Protein AF-Q9C4S5-F1 (afdb_monomer_lite)

pLDDT: mean 80.67, std 11.21, range [47.69, 94.31]

Foldseek 3Di:
DVVVVDDDDDDDDFDCPPVVVSVVVVVVVVVVVQVVCVVVVHPDDPPPDPDPDDDPPPPVPLVLQPVLVVVLLVCLPVVLVVVVVVVVVVCVVVVVVVVVVVDPDDPVVVVVVVLVVSLVVSLVVSVVSVVCSCPVSVDDDDDDVVVVSVVSSVSSNVD

Organism: Haloferax volcanii (NCBI:txid2246)

Radius of gyration: 30.25 Å; chains: 1; bounding box: 66×33×84 Å

Sequence (159 aa):
NLKEGKHADVQLLIDATDVNNARVIKNGFFALTQAYEVKEGLPHVTPQVVPHLRLWFNPGRKESLHIVPGAIALVTWIFPALLSAFAMVREKEQGTILQLYASSITAFELILGKAIAYFCVGFAESMLVVAEGMAVFGITFVGNPFAFLFCTVLYVASG

Secondary structure (DSSP, 8-state):
-GGGT-----------SSHHHHHHHHHHHHHHHHHHHHHTT--------------SS-TT--THHHHHHHHHHHHHHHHHHHHHHHHHHHHHHTTHHHHHHTSS--HHHHHHHHHHHHHHHHHHHHHHHHHHHHHHH-----S-HHHHHHHHHHHHHH-

InterPro domains:
  IPR013525 ABC-2 type transporter, transmembrane domain [PF12698] (4-157)
  IPR051449 ABC-2 integral membrane transporter component [PTHR30294] (2-157)

Structure (mmCIF, N/CA/C/O backbone):
data_AF-Q9C4S5-F1
#
_entry.id   AF-Q9C4S5-F1
#
loop_
_atom_site.group_PDB
_atom_site.id
_atom_site.type_symbol
_atom_site.label_atom_id
_atom_site.label_alt_id
_atom_site.label_comp_id
_atom_site.label_asym_id
_atom_site.label_entity_id
_atom_site.label_seq_id
_atom_site.pdbx_PDB_ins_code
_atom_site.Cartn_x
_atom_site.Cartn_y
_atom_site.Cartn_z
_atom_site.occupancy
_atom_site.B_iso_or_equiv
_atom_site.auth_seq_id
_atom_site.auth_comp_id
_atom_site.auth_asym_id
_atom_site.auth_atom_id
_atom_site.pdbx_PDB_model_num
ATOM 1 N N . ASN A 1 1 ? 41.600 -0.950 -43.934 1.00 48.47 1 ASN A N 1
ATOM 2 C CA . ASN A 1 1 ? 40.345 -1.351 -43.256 1.00 48.47 1 ASN A CA 1
ATOM 3 C C . ASN A 1 1 ? 39.126 -0.543 -43.709 1.00 48.47 1 ASN A C 1
ATOM 5 O O . ASN A 1 1 ? 38.455 -1.064 -44.578 1.00 48.47 1 ASN A O 1
ATOM 9 N N . LEU A 1 2 ? 38.854 0.706 -43.291 1.00 47.84 2 LEU A N 1
ATOM 10 C CA . LEU A 1 2 ? 37.723 1.492 -43.862 1.00 47.84 2 LEU A CA 1
ATOM 11 C C . LEU A 1 2 ? 38.015 2.107 -45.248 1.00 47.84 2 LEU A C 1
ATOM 13 O O . LEU A 1 2 ? 37.122 2.237 -46.074 1.00 47.84 2 LEU A O 1
ATOM 17 N N . LYS A 1 3 ? 39.289 2.387 -45.555 1.00 47.69 3 LYS A N 1
ATOM 18 C CA . LYS A 1 3 ? 39.744 2.833 -46.890 1.00 47.69 3 LYS A CA 1
ATOM 19 C C . LYS A 1 3 ? 39.779 1.721 -47.956 1.00 47.69 3 LYS A C 1
ATOM 21 O O . LYS A 1 3 ? 40.130 1.988 -49.094 1.00 47.69 3 LYS A O 1
ATOM 26 N N . GLU A 1 4 ? 39.438 0.483 -47.588 1.00 56.66 4 GLU A N 1
ATOM 27 C CA . GLU A 1 4 ? 39.429 -0.692 -48.483 1.00 56.66 4 GLU A CA 1
ATOM 28 C C . GLU A 1 4 ? 38.008 -1.120 -48.900 1.00 56.66 4 GLU A C 1
ATOM 30 O O . GLU A 1 4 ? 37.850 -2.172 -49.509 1.00 56.66 4 GLU A O 1
ATOM 35 N N . GLY A 1 5 ? 36.964 -0.357 -48.548 1.00 55.44 5 GLY A N 1
ATOM 36 C CA . GLY A 1 5 ? 35.574 -0.720 -48.866 1.00 55.44 5 GLY A CA 1
ATOM 37 C C . GLY A 1 5 ? 35.006 -1.871 -48.025 1.00 55.44 5 GLY A C 1
ATOM 38 O O . GLY A 1 5 ? 33.985 -2.449 -48.384 1.00 55.44 5 GLY A O 1
ATOM 39 N N . LYS A 1 6 ? 35.646 -2.223 -46.902 1.00 60.72 6 LYS A N 1
ATOM 40 C CA . LYS A 1 6 ? 35.119 -3.218 -45.958 1.00 60.72 6 LYS A CA 1
ATOM 41 C C . LYS A 1 6 ? 34.083 -2.565 -45.039 1.00 60.72 6 LYS A C 1
ATOM 43 O O . LYS A 1 6 ? 34.378 -1.554 -44.403 1.00 60.72 6 LYS A O 1
ATOM 48 N N . HIS A 1 7 ? 32.895 -3.163 -44.959 1.00 59.94 7 HIS A N 1
ATOM 49 C CA . HIS A 1 7 ? 31.848 -2.776 -44.014 1.00 59.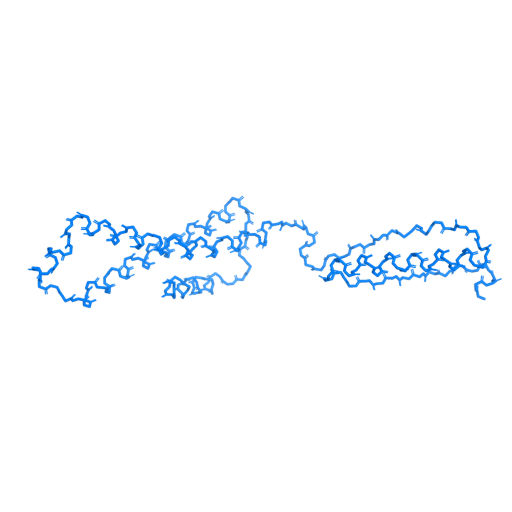94 7 HIS A CA 1
ATOM 50 C C . HIS A 1 7 ? 32.322 -3.009 -42.571 1.00 59.94 7 HIS A C 1
ATOM 52 O O . HIS A 1 7 ? 32.937 -4.034 -42.276 1.00 59.94 7 HIS A O 1
ATOM 58 N N . ALA A 1 8 ? 32.054 -2.049 -41.685 1.00 67.06 8 ALA A N 1
ATOM 59 C CA . ALA A 1 8 ? 32.304 -2.170 -40.255 1.00 67.06 8 ALA A CA 1
ATOM 60 C C . ALA A 1 8 ? 30.961 -2.132 -39.520 1.00 67.06 8 ALA A C 1
ATOM 62 O O . ALA A 1 8 ? 30.266 -1.118 -39.563 1.00 67.06 8 ALA A O 1
ATOM 63 N N . ASP A 1 9 ? 30.610 -3.231 -38.855 1.00 65.38 9 ASP A N 1
ATOM 64 C CA . ASP A 1 9 ? 29.421 -3.290 -38.012 1.00 65.38 9 ASP A CA 1
ATOM 65 C C . ASP A 1 9 ? 29.690 -2.545 -36.703 1.00 65.38 9 ASP A C 1
ATOM 67 O O . ASP A 1 9 ? 30.586 -2.899 -35.933 1.00 65.38 9 ASP A O 1
ATOM 71 N N . VAL A 1 10 ? 28.917 -1.488 -36.453 1.00 71.50 10 VAL A N 1
ATOM 72 C CA . VAL A 1 10 ? 28.993 -0.695 -35.222 1.00 71.50 10 VAL A CA 1
ATOM 73 C C . VAL A 1 10 ? 27.750 -0.970 -34.386 1.00 71.50 10 VAL A C 1
ATOM 75 O O . VAL A 1 10 ? 26.631 -0.680 -34.805 1.00 71.50 10 VAL A O 1
ATOM 78 N N . GLN A 1 11 ? 27.946 -1.512 -33.183 1.00 77.44 11 GLN A N 1
ATOM 79 C CA . GLN A 1 11 ? 26.873 -1.739 -32.219 1.00 77.44 11 GLN A CA 1
ATOM 80 C C . GLN A 1 11 ? 26.904 -0.668 -31.128 1.00 77.44 11 GLN A C 1
ATOM 82 O O . GLN A 1 11 ? 27.921 -0.472 -30.465 1.00 77.44 11 GLN A O 1
ATOM 87 N N . LEU A 1 12 ? 25.764 -0.012 -30.908 1.00 76.38 12 LEU A N 1
ATOM 88 C CA . LEU A 1 12 ? 25.572 0.937 -29.816 1.00 76.38 12 LEU A CA 1
ATOM 89 C C . LEU A 1 12 ? 24.638 0.326 -28.765 1.00 76.38 12 LEU A C 1
ATOM 91 O O . LEU A 1 12 ? 23.441 0.166 -29.002 1.00 76.38 12 LEU A O 1
ATOM 95 N N . LEU A 1 13 ? 25.193 -0.022 -27.605 1.00 80.38 13 LEU A N 1
ATOM 96 C CA . LEU A 1 13 ? 24.435 -0.480 -26.441 1.00 80.38 13 LEU A CA 1
ATOM 97 C C . LEU A 1 13 ? 24.193 0.719 -25.522 1.00 80.38 13 LEU A C 1
ATOM 99 O O . LEU A 1 13 ? 25.142 1.293 -24.994 1.00 80.38 13 LEU A O 1
ATOM 103 N N . ILE A 1 14 ? 22.930 1.111 -25.354 1.00 79.44 14 ILE A N 1
ATOM 104 C CA . ILE A 1 14 ? 22.536 2.232 -24.492 1.00 79.44 14 ILE A CA 1
ATOM 105 C C . ILE A 1 14 ? 21.694 1.682 -23.348 1.00 79.44 14 ILE A C 1
ATOM 107 O O . ILE A 1 14 ? 20.668 1.042 -23.588 1.00 79.44 14 ILE A O 1
ATOM 111 N N . ASP A 1 15 ? 22.111 1.958 -22.116 1.00 80.12 15 ASP A N 1
ATOM 112 C CA . ASP A 1 15 ? 21.264 1.751 -20.947 1.00 80.12 15 ASP A CA 1
ATOM 113 C C . ASP A 1 15 ? 20.139 2.797 -20.951 1.00 80.12 15 ASP A C 1
ATOM 115 O O . ASP A 1 15 ? 20.385 4.004 -20.918 1.00 80.12 15 ASP A O 1
ATOM 119 N N . ALA A 1 16 ? 18.898 2.319 -21.036 1.00 75.94 16 ALA A N 1
ATOM 120 C CA . ALA A 1 16 ? 17.695 3.141 -21.090 1.00 75.94 16 ALA A CA 1
ATOM 121 C C . ALA A 1 16 ? 16.963 3.248 -19.742 1.00 75.94 16 ALA A C 1
ATOM 123 O O . ALA A 1 16 ? 15.767 3.544 -19.735 1.00 75.94 16 ALA A O 1
ATOM 124 N N . THR A 1 17 ? 17.656 3.021 -18.618 1.00 78.88 17 THR A N 1
ATOM 125 C CA . THR A 1 17 ? 17.111 3.240 -17.265 1.00 78.88 17 THR A CA 1
ATOM 126 C C . THR A 1 17 ? 16.596 4.676 -17.092 1.00 78.88 17 THR A C 1
ATOM 128 O O . THR A 1 17 ? 15.506 4.876 -16.561 1.00 78.88 17 THR A O 1
ATOM 131 N N . ASP A 1 18 ? 17.314 5.669 -17.632 1.00 81.00 18 ASP A N 1
ATOM 132 C CA . ASP A 1 18 ? 16.792 7.019 -17.875 1.00 81.00 18 ASP A CA 1
ATOM 133 C C . ASP A 1 18 ? 16.523 7.201 -19.376 1.00 81.00 18 ASP A C 1
ATOM 135 O O . ASP A 1 18 ? 17.438 7.348 -20.194 1.00 81.00 18 ASP A O 1
ATOM 139 N N . VAL A 1 19 ? 15.239 7.204 -19.741 1.00 78.38 19 VAL A N 1
ATOM 140 C CA . VAL A 1 19 ? 14.783 7.314 -21.134 1.00 78.38 19 VAL A CA 1
ATOM 141 C C . VAL A 1 19 ? 15.212 8.638 -21.774 1.00 78.38 19 VAL A C 1
ATOM 143 O O . VAL A 1 19 ? 15.505 8.670 -22.974 1.00 78.38 19 VAL A O 1
ATOM 146 N N . ASN A 1 20 ? 15.275 9.728 -21.005 1.00 80.75 20 ASN A N 1
ATOM 147 C CA . ASN A 1 20 ? 15.670 11.033 -21.530 1.00 80.75 20 ASN A CA 1
ATOM 148 C C . ASN A 1 20 ? 17.163 11.046 -21.846 1.00 80.75 20 ASN A C 1
ATOM 150 O O . ASN A 1 20 ? 17.548 11.448 -22.948 1.00 80.75 20 ASN A O 1
ATOM 154 N N . ASN A 1 21 ? 17.987 10.542 -20.927 1.00 84.94 21 ASN A N 1
ATOM 155 C CA . ASN A 1 21 ? 19.431 10.475 -21.127 1.00 84.94 21 ASN A CA 1
ATOM 156 C C . ASN A 1 21 ? 19.791 9.547 -22.302 1.00 84.94 21 ASN A C 1
ATOM 158 O O . ASN A 1 21 ? 20.530 9.934 -23.211 1.00 84.94 21 ASN A O 1
ATOM 162 N N . ALA A 1 22 ? 19.163 8.369 -22.377 1.00 83.06 22 ALA A N 1
ATOM 163 C CA . ALA A 1 22 ? 19.345 7.443 -23.494 1.00 83.06 22 ALA A CA 1
ATOM 164 C C . ALA A 1 22 ? 18.964 8.061 -24.851 1.00 83.06 22 ALA A C 1
ATOM 166 O O . ALA A 1 22 ? 19.641 7.835 -25.859 1.00 83.06 22 ALA A O 1
ATOM 167 N N . ARG A 1 23 ? 17.906 8.887 -24.891 1.00 81.94 23 ARG A N 1
ATOM 168 C CA . ARG A 1 23 ? 17.499 9.612 -26.104 1.00 81.94 23 ARG A CA 1
ATOM 169 C C . ARG A 1 23 ? 18.543 10.645 -26.527 1.00 81.94 23 ARG A C 1
ATOM 171 O O . ARG A 1 23 ? 18.815 10.754 -27.722 1.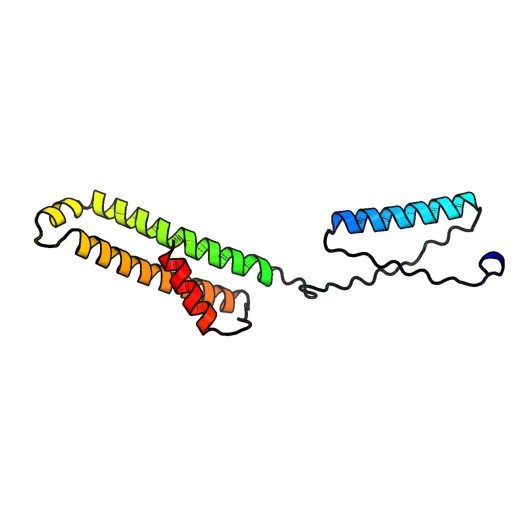00 81.94 23 ARG A O 1
ATOM 178 N N . VAL A 1 24 ? 19.123 11.378 -25.576 1.00 87.50 24 VAL A N 1
ATOM 179 C CA . VAL A 1 24 ? 20.178 12.370 -25.844 1.00 87.50 24 VAL A CA 1
ATOM 180 C C . VAL A 1 24 ? 21.435 11.691 -26.386 1.00 87.50 24 VAL A C 1
ATOM 182 O O . VAL A 1 24 ? 21.928 12.105 -27.433 1.00 87.50 24 VAL A O 1
ATOM 185 N N . ILE A 1 25 ? 21.900 10.612 -25.747 1.00 85.25 25 ILE A N 1
ATOM 186 C CA . ILE A 1 25 ? 23.086 9.852 -26.181 1.00 85.25 25 ILE A CA 1
ATOM 187 C C . ILE A 1 25 ? 22.895 9.312 -27.601 1.00 85.25 25 ILE A C 1
ATOM 189 O O . ILE A 1 25 ? 23.752 9.510 -28.463 1.00 85.25 25 ILE A O 1
ATOM 193 N N . LYS A 1 26 ? 21.741 8.688 -27.870 1.00 83.81 26 LYS A N 1
ATOM 194 C CA . LYS A 1 26 ? 21.395 8.173 -29.200 1.00 83.81 26 LYS A CA 1
ATOM 195 C C . LYS A 1 26 ? 21.458 9.274 -30.263 1.00 83.81 26 LYS A C 1
ATOM 197 O O . LYS A 1 26 ? 22.074 9.092 -31.308 1.00 83.81 26 LYS A O 1
ATOM 202 N N . ASN A 1 27 ? 20.816 10.411 -30.003 1.00 85.19 27 ASN A N 1
ATOM 203 C CA . ASN A 1 27 ? 20.759 11.514 -30.960 1.00 85.19 27 ASN A CA 1
ATOM 204 C C . ASN A 1 27 ? 22.139 12.155 -31.173 1.00 85.19 27 ASN A C 1
ATOM 206 O O . ASN A 1 27 ? 22.482 12.492 -32.303 1.00 85.19 27 ASN A O 1
ATOM 210 N N . GLY A 1 28 ? 22.939 12.284 -30.110 1.00 87.62 28 GLY A N 1
ATOM 211 C CA . GLY A 1 28 ? 24.308 12.788 -30.185 1.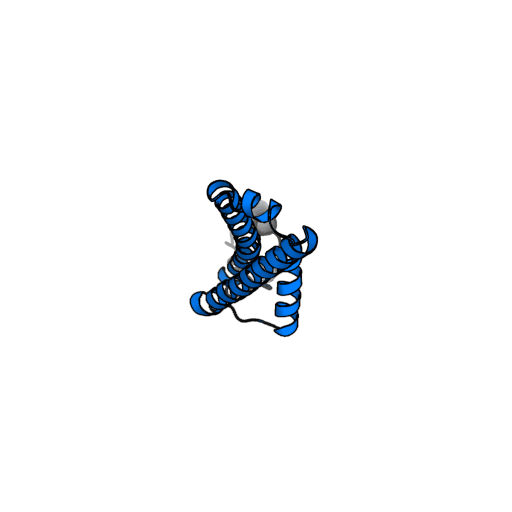00 87.62 28 GLY A CA 1
ATOM 212 C C . GLY A 1 28 ? 25.211 11.893 -31.031 1.00 87.62 28 GLY A C 1
ATOM 213 O O . GLY A 1 28 ? 25.943 12.399 -31.877 1.00 87.62 28 GLY A O 1
ATOM 214 N N . PHE A 1 29 ? 25.107 10.569 -30.870 1.00 84.75 29 PHE A N 1
ATOM 215 C CA . PHE A 1 29 ? 25.848 9.611 -31.692 1.00 84.75 29 PHE A CA 1
ATOM 216 C C . PHE A 1 29 ? 25.533 9.788 -33.184 1.00 84.75 29 PHE A C 1
ATOM 218 O O . PHE A 1 29 ? 26.448 9.976 -33.979 1.00 84.75 29 PHE A O 1
ATOM 225 N N . PHE A 1 30 ? 24.249 9.836 -33.556 1.00 82.50 30 PHE A N 1
ATOM 226 C CA . PHE A 1 30 ? 23.849 10.048 -34.953 1.00 82.50 30 PHE A CA 1
ATOM 227 C C . PHE A 1 30 ? 24.306 11.395 -35.517 1.00 82.50 30 PHE A C 1
ATOM 229 O O . PHE A 1 30 ? 24.771 11.452 -36.654 1.00 82.50 30 PHE A O 1
ATOM 236 N N . ALA A 1 31 ? 24.212 12.467 -34.727 1.00 84.75 31 ALA A N 1
ATOM 237 C CA . ALA A 1 31 ? 24.670 13.787 -35.145 1.00 84.75 31 ALA A CA 1
ATOM 238 C C . ALA A 1 31 ? 26.188 13.816 -35.393 1.00 84.75 31 ALA A C 1
ATOM 240 O O . ALA A 1 31 ? 26.641 14.420 -36.365 1.00 84.75 31 ALA A O 1
ATOM 241 N N . LEU A 1 32 ? 26.976 13.133 -34.553 1.00 84.81 32 LEU A N 1
ATOM 242 C CA . LEU A 1 32 ? 28.426 13.017 -34.728 1.00 84.81 32 LEU A CA 1
ATOM 243 C C . LEU A 1 32 ? 28.794 12.184 -35.959 1.00 84.81 32 LEU A C 1
ATOM 245 O O . LEU A 1 32 ? 29.684 12.585 -36.709 1.00 84.81 32 LEU A O 1
ATOM 249 N N . THR A 1 33 ? 28.104 11.064 -36.196 1.00 82.44 33 THR A N 1
ATOM 250 C CA . THR A 1 33 ? 28.313 10.244 -37.399 1.00 82.44 33 THR A CA 1
ATOM 251 C C . THR A 1 33 ? 28.018 11.05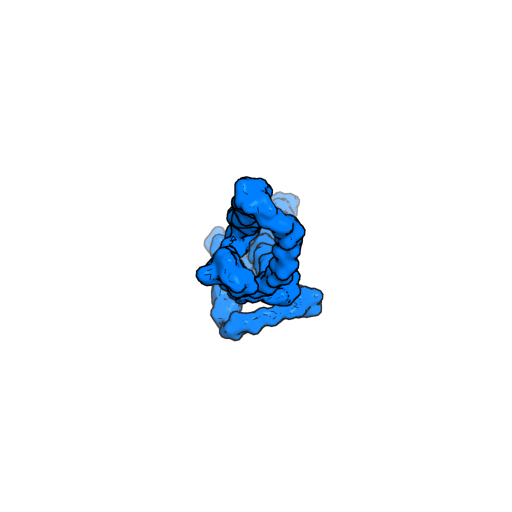0 -38.662 1.00 82.44 33 THR A C 1
ATOM 253 O O . THR A 1 33 ? 28.869 11.126 -39.544 1.00 82.44 33 THR A O 1
ATOM 256 N N . GLN A 1 34 ? 26.882 11.751 -38.701 1.00 82.12 34 GLN A N 1
ATOM 257 C CA . GLN A 1 34 ? 26.518 12.624 -39.817 1.00 82.12 34 GLN A CA 1
ATOM 258 C C . GLN A 1 34 ? 27.536 13.758 -40.026 1.00 82.12 34 GLN A C 1
ATOM 260 O O . GLN A 1 34 ? 27.905 14.056 -41.160 1.00 82.12 34 GLN A O 1
ATOM 265 N N . ALA A 1 35 ? 28.022 14.387 -38.953 1.00 84.38 35 ALA A N 1
ATOM 266 C CA . ALA A 1 35 ? 29.036 15.435 -39.059 1.00 84.38 35 ALA A CA 1
ATOM 267 C C . ALA A 1 35 ? 30.372 14.902 -39.614 1.00 84.38 35 ALA A C 1
ATOM 269 O O . ALA A 1 35 ? 31.047 15.603 -40.371 1.00 84.38 35 ALA A O 1
ATOM 270 N N . TYR A 1 36 ? 30.750 13.669 -39.261 1.00 82.38 36 TYR A N 1
ATOM 271 C CA . TYR A 1 36 ? 31.952 13.017 -39.779 1.00 82.38 36 TYR A CA 1
ATOM 272 C C . TYR A 1 36 ? 31.815 12.645 -41.262 1.00 82.38 36 TYR A C 1
ATOM 274 O O . TYR A 1 36 ? 32.736 12.899 -42.036 1.00 82.38 36 TYR A O 1
ATOM 282 N N . GLU A 1 37 ? 30.657 12.122 -41.675 1.00 80.81 37 GLU A N 1
ATOM 283 C CA . GLU A 1 37 ? 30.350 11.817 -43.082 1.00 80.81 37 GLU A CA 1
ATOM 284 C C . GLU A 1 37 ? 30.470 13.059 -43.972 1.00 80.81 37 GLU A C 1
ATOM 286 O O . GLU A 1 37 ? 31.162 13.026 -44.990 1.00 80.81 37 GLU A O 1
ATOM 291 N N . VAL A 1 38 ? 29.877 14.179 -43.540 1.00 83.25 38 VAL A N 1
ATOM 292 C CA . VAL A 1 38 ? 29.957 15.463 -44.254 1.00 83.25 38 VAL A CA 1
ATOM 293 C C . VAL A 1 38 ? 31.399 15.968 -44.334 1.00 83.25 38 VAL A C 1
ATOM 295 O O . VAL A 1 38 ? 31.821 16.460 -45.380 1.00 83.25 38 VAL A O 1
ATOM 298 N N . LYS A 1 39 ? 32.172 15.844 -43.248 1.00 85.06 39 LYS A N 1
ATOM 299 C CA . LYS A 1 39 ? 33.565 16.311 -43.197 1.00 85.06 39 LYS A CA 1
ATOM 300 C C . LYS A 1 39 ? 34.492 15.509 -44.114 1.00 85.06 39 LYS A C 1
ATOM 302 O O . LYS A 1 39 ? 35.362 16.097 -44.749 1.00 85.06 39 LYS A O 1
ATOM 307 N N . GLU A 1 40 ? 34.324 14.192 -44.169 1.00 83.88 40 GLU A N 1
ATOM 308 C CA . GLU A 1 40 ? 35.154 13.299 -44.991 1.00 83.88 40 GLU A CA 1
ATOM 309 C C . GLU A 1 40 ? 34.638 13.167 -46.437 1.00 83.88 40 GLU A C 1
ATOM 311 O O . GLU A 1 40 ? 35.225 12.439 -47.237 1.00 83.88 40 GLU A O 1
ATOM 316 N N . GLY A 1 41 ? 33.551 13.865 -46.795 1.00 79.88 41 GLY A N 1
ATOM 317 C CA . GLY A 1 41 ? 32.954 13.811 -48.134 1.00 79.88 41 GLY A CA 1
ATOM 318 C C . GLY A 1 41 ? 32.396 12.431 -48.492 1.00 79.88 41 GLY A C 1
ATOM 319 O O . GLY A 1 41 ? 32.325 12.076 -49.670 1.00 79.88 41 GLY A O 1
ATOM 320 N N . LEU A 1 42 ? 32.043 11.633 -47.481 1.00 79.00 42 LEU A N 1
ATOM 321 C CA . LEU A 1 42 ? 31.482 10.302 -47.669 1.00 79.00 42 LEU A CA 1
ATOM 322 C C . LEU A 1 42 ? 30.028 10.425 -48.154 1.00 79.00 42 LEU A C 1
ATOM 324 O O . LEU A 1 42 ? 29.315 11.335 -47.725 1.00 79.00 42 LEU A O 1
ATOM 328 N N . PRO A 1 43 ? 29.562 9.535 -49.052 1.00 73.06 43 PRO A N 1
ATOM 329 C CA . PRO A 1 43 ? 28.160 9.511 -49.440 1.00 73.06 43 PRO A CA 1
ATOM 330 C C . PRO A 1 43 ? 27.294 9.317 -48.198 1.00 73.06 43 PRO A C 1
ATOM 332 O O . PRO A 1 43 ? 27.602 8.484 -47.348 1.00 73.06 43 PRO A O 1
ATOM 335 N N . HIS A 1 44 ? 26.214 10.094 -48.115 1.00 67.56 44 HIS A N 1
ATOM 336 C CA . HIS A 1 44 ? 25.296 10.077 -46.982 1.00 67.56 44 HIS A CA 1
ATOM 337 C C . HIS A 1 44 ? 24.579 8.726 -46.935 1.00 67.56 44 HIS A C 1
ATOM 339 O O . HIS A 1 44 ? 23.568 8.516 -47.607 1.00 67.56 44 HIS A O 1
ATOM 345 N N . VAL A 1 45 ? 25.125 7.775 -46.183 1.00 65.69 45 VAL A N 1
ATOM 346 C CA . VAL A 1 45 ? 24.453 6.508 -45.922 1.00 65.69 45 VAL A CA 1
ATOM 347 C C . VAL A 1 45 ? 23.527 6.791 -44.760 1.00 65.69 45 VAL A C 1
ATOM 349 O O . VAL A 1 45 ? 23.981 6.850 -43.628 1.00 65.69 45 VAL A O 1
ATOM 352 N N . THR A 1 46 ? 22.227 6.980 -45.006 1.00 61.72 46 THR A N 1
ATOM 353 C CA . THR A 1 46 ? 21.251 6.973 -43.906 1.00 61.72 46 THR A CA 1
ATOM 354 C C . THR A 1 46 ? 21.444 5.670 -43.142 1.00 61.72 46 THR A C 1
ATOM 356 O O . THR A 1 46 ? 21.148 4.610 -43.709 1.00 61.72 46 THR A O 1
ATOM 359 N N . PRO A 1 47 ? 21.960 5.705 -41.902 1.00 60.53 47 PRO A N 1
ATOM 360 C CA . PRO A 1 47 ? 22.239 4.474 -41.206 1.00 60.53 47 PRO A CA 1
ATOM 361 C C . PRO A 1 47 ? 20.878 3.850 -40.895 1.00 60.53 47 PRO A C 1
ATOM 363 O O . PRO A 1 47 ? 20.086 4.405 -40.130 1.00 60.53 47 PRO A O 1
ATOM 366 N N . GLN A 1 48 ? 20.570 2.717 -41.535 1.00 56.12 48 GLN A N 1
ATOM 367 C CA . GLN A 1 48 ? 19.410 1.897 -41.190 1.00 56.12 48 GLN A CA 1
ATOM 368 C C . GLN A 1 48 ? 19.697 1.205 -39.857 1.00 56.12 48 GLN A C 1
ATOM 370 O O . GLN A 1 48 ? 19.907 -0.001 -39.775 1.00 56.12 48 GLN A O 1
ATOM 375 N N . VAL A 1 49 ? 19.756 1.991 -38.786 1.00 57.50 49 VAL A N 1
ATOM 376 C CA . VAL A 1 49 ? 19.780 1.448 -37.438 1.00 57.50 49 VAL A CA 1
ATOM 377 C C . VAL A 1 49 ? 18.363 1.005 -37.140 1.00 57.50 49 VAL A C 1
ATOM 379 O O . VAL A 1 49 ? 17.477 1.834 -36.945 1.00 57.50 49 VAL A O 1
ATOM 382 N N . VAL A 1 50 ? 18.151 -0.306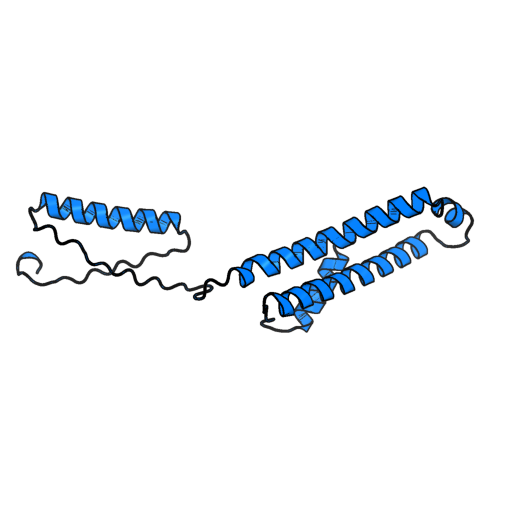 -37.117 1.00 60.69 50 VAL A N 1
ATOM 383 C CA . VAL A 1 50 ? 16.946 -0.905 -36.548 1.00 60.69 50 VAL A CA 1
ATOM 384 C C . VAL A 1 50 ? 17.193 -1.018 -35.042 1.00 60.69 50 VAL A C 1
ATOM 386 O O . VAL A 1 50 ? 17.968 -1.874 -34.612 1.00 60.69 50 VAL A O 1
ATOM 389 N N . PRO A 1 51 ? 16.623 -0.129 -34.205 1.00 61.41 51 PRO A N 1
ATOM 390 C CA . PRO A 1 51 ? 16.837 -0.199 -32.771 1.00 61.41 51 PRO A CA 1
ATOM 391 C C . PRO A 1 51 ? 16.154 -1.452 -32.216 1.00 61.41 51 PRO A C 1
ATOM 393 O O . PRO A 1 51 ? 14.928 -1.542 -32.171 1.00 61.41 51 PRO A O 1
ATOM 396 N N . HIS A 1 52 ? 16.944 -2.406 -31.734 1.00 64.50 52 HIS A N 1
ATOM 397 C CA . HIS A 1 52 ? 16.432 -3.530 -30.957 1.00 64.50 52 HIS A CA 1
ATOM 398 C C . HIS A 1 52 ? 16.309 -3.112 -29.489 1.00 64.50 52 HIS A C 1
ATOM 400 O O . HIS A 1 52 ? 17.238 -3.260 -28.697 1.00 64.50 52 HIS A O 1
ATOM 406 N N . LEU A 1 53 ? 15.153 -2.550 -29.122 1.00 66.88 53 LEU A N 1
ATOM 407 C CA . LEU A 1 53 ? 14.849 -2.226 -27.729 1.00 66.88 53 LEU A CA 1
ATOM 408 C C . LEU A 1 53 ? 14.584 -3.516 -26.945 1.00 66.88 53 LEU A C 1
ATOM 410 O O . LEU A 1 53 ? 13.592 -4.204 -27.184 1.00 66.88 53 LEU A O 1
ATOM 414 N N . ARG A 1 54 ? 15.435 -3.814 -25.962 1.00 67.62 54 ARG A N 1
ATOM 415 C CA . ARG A 1 54 ? 15.209 -4.892 -24.995 1.00 67.62 54 ARG A CA 1
ATOM 416 C C . ARG A 1 54 ? 14.777 -4.285 -23.665 1.00 67.62 54 ARG A C 1
ATOM 418 O O . ARG A 1 54 ? 15.592 -3.710 -22.955 1.00 67.62 54 ARG A O 1
ATOM 425 N N . LEU A 1 55 ? 13.494 -4.406 -23.334 1.00 62.34 55 LEU A N 1
ATOM 426 C CA . LEU A 1 55 ? 12.963 -4.047 -22.016 1.00 62.34 55 LEU A CA 1
ATOM 427 C C . LEU A 1 55 ? 13.302 -5.165 -21.026 1.00 62.34 55 LEU A C 1
ATOM 429 O O . LEU A 1 55 ? 12.839 -6.292 -21.189 1.00 62.34 55 LEU A O 1
ATOM 433 N N . TRP A 1 56 ? 14.115 -4.860 -20.015 1.00 63.81 56 TRP A N 1
ATOM 434 C CA . TRP A 1 56 ? 14.481 -5.826 -18.971 1.00 63.81 56 TRP A CA 1
ATOM 435 C C . TRP A 1 56 ? 13.375 -5.968 -17.914 1.00 63.81 56 TRP A C 1
ATOM 437 O O . TRP A 1 56 ? 13.174 -7.056 -17.385 1.00 63.81 56 TRP A O 1
ATOM 447 N N . PHE A 1 57 ? 12.611 -4.897 -17.665 1.00 56.66 57 PHE A N 1
ATOM 448 C CA . PHE A 1 57 ? 11.474 -4.870 -16.742 1.00 56.66 57 PHE A CA 1
ATOM 449 C C . PHE A 1 57 ? 10.166 -4.588 -17.496 1.00 56.66 57 PHE A C 1
ATOM 451 O O . PHE A 1 57 ? 10.091 -3.656 -18.294 1.00 56.66 57 PHE A O 1
ATOM 458 N N . ASN A 1 58 ? 9.143 -5.418 -17.254 1.00 64.56 58 ASN A N 1
ATOM 459 C CA . ASN A 1 58 ? 7.823 -5.384 -17.903 1.00 64.56 58 ASN A CA 1
ATOM 460 C C . ASN A 1 58 ? 7.879 -5.282 -19.449 1.00 64.56 58 ASN A C 1
ATOM 462 O O . ASN A 1 58 ? 7.392 -4.307 -20.029 1.00 64.56 58 ASN A O 1
ATOM 466 N N . PRO A 1 59 ? 8.433 -6.294 -20.147 1.00 56.50 59 PRO A N 1
ATOM 467 C CA . PRO A 1 59 ? 8.516 -6.301 -21.611 1.00 56.50 59 PRO A CA 1
ATOM 468 C C . PRO A 1 59 ? 7.146 -6.210 -22.303 1.00 56.50 59 PRO A C 1
ATOM 470 O O . PRO A 1 59 ? 7.070 -5.759 -23.442 1.00 56.50 59 PRO A O 1
ATOM 473 N N . GLY A 1 60 ? 6.061 -6.572 -21.604 1.00 63.22 60 GLY A N 1
ATOM 474 C CA . GLY A 1 60 ? 4.681 -6.411 -22.072 1.00 63.22 60 GLY A CA 1
ATOM 475 C C . GLY A 1 60 ? 4.054 -5.036 -21.808 1.00 63.22 60 GLY A C 1
ATOM 476 O O . GLY A 1 60 ? 2.893 -4.855 -22.159 1.00 63.22 60 GLY A O 1
ATOM 477 N N . ARG A 1 61 ? 4.774 -4.097 -21.170 1.00 59.66 61 ARG A N 1
ATOM 478 C CA . ARG A 1 61 ? 4.315 -2.743 -20.783 1.00 59.66 61 ARG A CA 1
ATOM 479 C C . ARG A 1 61 ? 2.899 -2.715 -20.192 1.00 59.66 61 ARG A C 1
ATOM 481 O O . ARG A 1 61 ? 2.113 -1.821 -20.486 1.00 59.66 61 ARG A O 1
ATOM 488 N N . LYS A 1 62 ? 2.558 -3.694 -19.352 1.00 67.19 62 LYS A N 1
ATOM 489 C CA . LYS A 1 62 ? 1.260 -3.706 -18.666 1.00 67.19 62 LYS A CA 1
ATOM 490 C C . LYS A 1 62 ? 1.272 -2.642 -17.573 1.00 67.19 62 LYS A C 1
ATOM 492 O O . LYS A 1 62 ? 1.857 -2.875 -16.518 1.00 67.19 62 LYS A O 1
ATOM 497 N N . GLU A 1 63 ? 0.671 -1.483 -17.833 1.00 68.81 63 GLU A N 1
ATOM 498 C CA . GLU A 1 63 ? 0.619 -0.359 -16.881 1.00 68.81 63 GLU A CA 1
ATOM 499 C C . GLU A 1 63 ? -0.064 -0.737 -15.558 1.00 68.81 63 GLU A C 1
ATOM 501 O O . GLU A 1 63 ? 0.325 -0.260 -14.490 1.00 68.81 63 GLU A O 1
ATOM 506 N N . SER A 1 64 ? -1.015 -1.676 -15.610 1.00 73.12 64 SER A N 1
ATOM 507 C CA . SER A 1 64 ? -1.713 -2.201 -14.434 1.00 73.12 64 SER A CA 1
ATOM 508 C C . SER A 1 64 ? -0.770 -2.787 -13.380 1.00 73.12 64 SER A C 1
ATOM 510 O O . SER A 1 64 ? -1.026 -2.625 -12.192 1.00 73.12 64 SER A O 1
ATOM 512 N N . LEU A 1 65 ? 0.359 -3.386 -13.781 1.00 74.62 65 LEU A N 1
ATOM 513 C CA . LEU A 1 65 ? 1.337 -3.969 -12.851 1.00 74.62 65 LEU A CA 1
ATOM 514 C C . LEU A 1 65 ? 2.074 -2.924 -11.999 1.00 74.62 65 LEU A C 1
ATOM 516 O O . LEU A 1 65 ? 2.693 -3.292 -11.005 1.00 74.62 65 LEU A O 1
ATOM 520 N N . HIS A 1 66 ? 2.022 -1.642 -12.371 1.00 76.94 66 HIS A N 1
ATOM 521 C CA . HIS A 1 66 ? 2.651 -0.558 -11.612 1.00 76.94 66 HIS A CA 1
ATOM 522 C C . HIS A 1 66 ? 1.626 0.316 -10.886 1.00 76.94 66 HIS A C 1
ATOM 524 O O . HIS A 1 66 ? 1.828 0.658 -9.724 1.00 76.94 66 HIS A O 1
ATOM 530 N N . ILE A 1 67 ? 0.526 0.671 -11.554 1.00 84.88 67 ILE A N 1
ATOM 531 C CA . ILE A 1 67 ? -0.452 1.624 -11.012 1.00 84.88 67 ILE A CA 1
ATOM 532 C C . ILE A 1 67 ? -1.327 0.967 -9.940 1.00 84.88 67 ILE A C 1
ATOM 534 O O . ILE A 1 67 ? -1.564 1.560 -8.889 1.00 84.88 67 ILE A O 1
ATOM 538 N N . VAL A 1 68 ? -1.787 -0.266 -10.179 1.00 88.31 68 VAL A N 1
ATOM 539 C CA . VAL A 1 68 ? -2.769 -0.923 -9.305 1.00 88.31 68 VAL A CA 1
ATOM 540 C C . VAL A 1 68 ? -2.209 -1.186 -7.903 1.00 88.31 68 VAL A C 1
ATOM 542 O O . VAL A 1 68 ? -2.879 -0.799 -6.951 1.00 88.31 68 VAL A O 1
ATOM 545 N N . PRO A 1 69 ? -0.990 -1.736 -7.711 1.00 86.75 69 PRO A N 1
ATOM 546 C CA . PRO A 1 69 ? -0.446 -1.921 -6.363 1.00 86.75 69 PRO A CA 1
ATOM 547 C C . PRO A 1 69 ? -0.324 -0.609 -5.575 1.00 86.75 69 PRO A C 1
ATOM 549 O O . PRO A 1 69 ? -0.632 -0.573 -4.385 1.00 86.75 69 PRO A O 1
ATOM 552 N N . GLY A 1 70 ? 0.075 0.481 -6.243 1.00 88.62 70 GLY A N 1
ATOM 553 C CA . GLY A 1 70 ? 0.145 1.806 -5.625 1.00 88.62 70 GLY A CA 1
ATOM 554 C C . GLY A 1 70 ? -1.231 2.335 -5.218 1.00 88.62 70 GLY A C 1
ATOM 555 O O . GLY A 1 70 ? -1.383 2.874 -4.123 1.00 88.62 70 GLY A O 1
ATOM 556 N N . ALA A 1 71 ? -2.245 2.128 -6.061 1.00 91.31 71 ALA A N 1
ATOM 557 C CA . ALA A 1 71 ? -3.623 2.496 -5.752 1.00 91.31 71 ALA A CA 1
ATOM 558 C C . ALA A 1 71 ? -4.188 1.688 -4.572 1.00 91.31 71 ALA A C 1
ATOM 560 O O . ALA A 1 71 ? -4.794 2.282 -3.686 1.00 91.31 71 ALA A O 1
ATOM 561 N N . ILE A 1 72 ? -3.939 0.372 -4.513 1.00 90.62 72 ILE A N 1
ATOM 562 C CA . ILE A 1 72 ? -4.365 -0.485 -3.390 1.00 90.62 72 ILE A CA 1
ATOM 563 C C . ILE A 1 72 ? -3.789 0.048 -2.073 1.00 90.62 72 ILE A C 1
ATOM 565 O O . ILE A 1 72 ? -4.534 0.225 -1.111 1.00 90.62 72 ILE A O 1
ATOM 569 N N . ALA A 1 73 ? -2.485 0.346 -2.035 1.00 89.69 73 ALA A N 1
ATOM 570 C CA . ALA A 1 73 ? -1.837 0.885 -0.840 1.00 89.69 73 ALA A CA 1
ATOM 571 C C . ALA A 1 73 ? -2.450 2.230 -0.412 1.00 89.69 73 ALA A C 1
ATOM 573 O O . ALA A 1 73 ? -2.780 2.417 0.755 1.00 89.69 73 ALA A O 1
ATOM 574 N N . LEU A 1 74 ? -2.662 3.144 -1.365 1.00 92.19 74 LEU A N 1
ATOM 575 C CA . LEU A 1 74 ? -3.256 4.454 -1.097 1.00 92.19 74 LEU A CA 1
ATOM 576 C C . LEU A 1 74 ? -4.684 4.343 -0.539 1.00 92.19 74 LEU A C 1
ATOM 578 O O . LEU A 1 74 ? -5.021 5.009 0.439 1.00 92.19 74 LEU A O 1
ATOM 582 N N . VAL A 1 75 ? -5.520 3.511 -1.163 1.00 92.31 75 VAL A N 1
ATOM 583 C CA . VAL A 1 75 ? -6.915 3.294 -0.760 1.00 92.31 75 VAL A CA 1
ATOM 584 C C . VAL A 1 75 ? -6.967 2.698 0.647 1.00 92.31 75 VAL A C 1
ATOM 586 O O . VAL A 1 75 ? -7.585 3.292 1.529 1.00 92.31 75 VAL A O 1
ATOM 589 N N . THR A 1 76 ? -6.186 1.641 0.889 1.00 90.25 76 THR A N 1
ATOM 590 C CA . THR A 1 76 ? -6.104 0.975 2.202 1.00 90.25 76 THR A CA 1
ATOM 591 C C . THR A 1 76 ? -5.647 1.927 3.315 1.00 90.25 76 THR A C 1
ATOM 593 O O . THR A 1 76 ? -5.986 1.737 4.477 1.00 90.25 76 THR A O 1
ATOM 596 N N . TRP A 1 77 ? -4.872 2.965 2.992 1.00 89.75 77 TRP A N 1
ATOM 597 C CA . TRP A 1 77 ? -4.431 3.961 3.971 1.00 89.75 77 TRP A CA 1
ATOM 598 C C . TRP A 1 77 ? -5.480 5.036 4.259 1.00 89.75 77 TRP A C 1
ATOM 600 O O . TRP A 1 77 ? -5.740 5.375 5.412 1.00 89.75 77 TRP A O 1
ATOM 610 N N . ILE A 1 78 ? -6.091 5.595 3.214 1.00 91.94 78 ILE A N 1
ATOM 611 C CA . ILE A 1 78 ? -6.976 6.757 3.354 1.00 91.94 78 ILE A CA 1
ATOM 612 C C . ILE A 1 78 ? -8.347 6.354 3.912 1.00 91.94 78 ILE A C 1
ATOM 614 O O . ILE A 1 78 ? -8.920 7.089 4.720 1.00 91.94 78 ILE A O 1
ATOM 618 N N . PHE A 1 79 ? -8.892 5.208 3.500 1.00 90.81 79 PHE A N 1
ATOM 619 C CA . PHE A 1 79 ? -10.270 4.835 3.831 1.00 90.81 79 PHE A CA 1
ATOM 620 C C . PHE A 1 79 ? -10.510 4.549 5.322 1.00 90.81 79 PHE A C 1
ATOM 622 O O . PHE A 1 79 ? -11.482 5.093 5.858 1.00 90.81 79 PHE A O 1
ATOM 629 N N . PRO A 1 80 ? -9.663 3.784 6.038 1.00 86.31 80 PRO A N 1
ATOM 630 C CA . PRO A 1 80 ? -9.838 3.571 7.476 1.00 86.31 80 PRO A CA 1
ATOM 631 C C . PRO A 1 80 ? -9.791 4.878 8.276 1.00 86.31 80 PRO A C 1
ATOM 633 O O . PRO A 1 80 ? -10.642 5.108 9.141 1.00 86.31 80 PRO A O 1
ATOM 636 N N . ALA A 1 81 ? -8.857 5.775 7.940 1.00 87.88 81 ALA A N 1
ATOM 637 C CA . ALA A 1 81 ? -8.745 7.089 8.567 1.00 87.88 81 ALA A CA 1
ATOM 638 C C . ALA A 1 81 ? -9.997 7.948 8.317 1.00 87.88 81 ALA A C 1
ATOM 640 O O . ALA A 1 81 ? -10.536 8.562 9.243 1.00 87.88 81 ALA A O 1
ATOM 641 N N . LEU A 1 82 ? -10.507 7.943 7.081 1.00 91.94 82 LEU A N 1
ATOM 642 C CA . LEU A 1 82 ? -11.731 8.649 6.707 1.00 91.94 82 LEU A CA 1
ATOM 643 C C . LEU A 1 82 ? -12.952 8.110 7.470 1.00 91.94 82 LEU A C 1
ATOM 645 O O . LEU A 1 82 ? -13.741 8.884 8.017 1.00 91.94 82 LEU A O 1
ATOM 649 N N . LEU A 1 83 ? -13.094 6.784 7.545 1.00 88.81 83 LEU A N 1
ATOM 650 C CA . LEU A 1 83 ? -14.190 6.132 8.257 1.00 88.81 83 LEU A CA 1
ATOM 651 C C . LEU A 1 83 ? -14.149 6.451 9.755 1.00 88.81 83 LEU A C 1
ATOM 653 O O . LEU A 1 83 ? -15.183 6.768 10.346 1.00 88.81 83 LEU A O 1
ATOM 657 N N . SER A 1 84 ? -12.955 6.423 10.352 1.00 86.88 84 SER A N 1
ATOM 658 C CA . SER A 1 84 ? -12.736 6.798 11.750 1.00 86.88 84 SER A CA 1
ATOM 659 C C . SER A 1 84 ? -13.147 8.251 12.014 1.00 86.88 84 SER A C 1
ATOM 661 O O . SER A 1 84 ? -13.882 8.522 12.970 1.00 86.88 84 SER A O 1
ATOM 663 N N . ALA A 1 85 ? -12.766 9.177 11.126 1.00 89.44 85 ALA A N 1
ATOM 664 C CA . ALA A 1 85 ? -13.154 10.581 11.220 1.00 89.44 85 ALA A CA 1
ATOM 665 C C . ALA A 1 85 ? -14.678 10.766 11.131 1.00 89.44 85 ALA A C 1
ATOM 667 O O . ALA A 1 85 ? -15.267 11.454 11.967 1.00 89.44 85 ALA A O 1
ATOM 668 N N . PHE A 1 86 ? -15.346 10.114 10.174 1.00 90.88 86 PHE A N 1
ATOM 669 C CA . PHE A 1 86 ? -16.805 10.196 10.049 1.00 90.88 86 PHE A CA 1
ATOM 670 C C . PHE A 1 86 ? -17.537 9.600 11.245 1.00 90.88 86 PHE A C 1
ATOM 672 O O . PHE A 1 86 ? -18.500 10.189 11.737 1.00 90.88 86 PHE A O 1
ATOM 679 N N . ALA A 1 87 ? -17.079 8.457 11.744 1.00 87.38 87 ALA A N 1
ATOM 680 C CA . ALA A 1 87 ? -17.657 7.846 12.927 1.00 87.38 87 ALA A CA 1
ATOM 681 C C . ALA A 1 87 ? -17.480 8.737 14.169 1.00 87.38 87 ALA A C 1
ATOM 683 O O . ALA A 1 87 ? -18.420 8.890 14.947 1.00 87.38 87 ALA A O 1
ATOM 684 N N . MET A 1 88 ? -16.330 9.405 14.320 1.00 87.12 88 MET A N 1
ATOM 685 C CA . MET A 1 88 ? -16.105 10.380 15.392 1.00 87.12 88 MET A CA 1
ATOM 686 C C . MET A 1 88 ? -17.057 11.582 15.302 1.00 87.12 88 MET A C 1
ATOM 688 O O . MET A 1 88 ? -17.622 11.997 16.315 1.00 87.12 88 MET A O 1
ATOM 692 N N . VAL A 1 89 ? -17.263 12.133 14.102 1.00 89.62 89 VAL A N 1
ATOM 693 C CA . VAL A 1 89 ? -18.224 13.229 13.890 1.00 89.62 89 VAL A CA 1
ATOM 694 C C . VAL A 1 89 ? -19.638 12.771 14.246 1.00 89.62 89 VAL A C 1
ATOM 696 O O . VAL A 1 89 ? -20.337 13.453 14.995 1.00 89.62 89 VAL A O 1
ATOM 699 N N . ARG A 1 90 ? -20.032 11.579 13.794 1.00 88.12 90 ARG A N 1
ATOM 700 C CA . ARG A 1 90 ? -21.365 11.025 14.042 1.00 88.12 90 ARG A CA 1
ATOM 701 C C . ARG A 1 90 ? -21.636 10.771 15.526 1.00 88.12 90 ARG A C 1
ATOM 703 O O . ARG A 1 90 ? -22.726 11.069 16.001 1.00 88.12 90 ARG A O 1
ATOM 710 N N . GLU A 1 91 ? -20.658 10.267 16.274 1.00 85.56 91 GLU A N 1
ATOM 711 C CA . GLU A 1 91 ? -20.780 10.098 17.730 1.00 85.56 91 GLU A CA 1
ATOM 712 C C . GLU A 1 91 ? -20.956 11.428 18.466 1.00 85.56 91 GLU A C 1
ATOM 714 O O . GLU A 1 91 ? -21.706 11.506 19.443 1.00 85.56 91 GLU A O 1
ATOM 719 N N . LYS A 1 92 ? -20.280 12.481 17.993 1.00 83.56 92 LYS A N 1
ATOM 720 C CA . LYS A 1 92 ? -20.431 13.829 18.541 1.00 83.56 92 LYS A CA 1
ATOM 721 C C . LYS A 1 92 ? -21.831 14.382 18.274 1.00 83.56 92 LYS A C 1
ATOM 723 O O . LYS A 1 92 ? -22.426 14.958 19.180 1.00 83.56 92 LYS A O 1
ATOM 728 N N . GLU A 1 93 ? -22.361 14.193 17.068 1.00 87.12 93 GLU A N 1
ATOM 729 C CA . GLU A 1 93 ? -23.708 14.644 16.686 1.00 87.12 93 GLU A CA 1
ATOM 730 C C . GLU A 1 93 ? -24.820 13.886 17.418 1.00 87.12 93 GLU A C 1
ATOM 732 O O . GLU A 1 93 ? -25.811 14.485 17.827 1.00 87.12 93 GLU A O 1
ATOM 737 N N . GLN A 1 94 ? -24.653 12.577 17.619 1.00 86.62 94 GLN A N 1
ATOM 738 C CA . GLN A 1 94 ? -25.631 11.735 18.317 1.00 86.62 94 GLN A CA 1
ATOM 739 C C . GLN A 1 94 ? -25.594 11.900 19.844 1.00 86.62 94 GLN A C 1
ATOM 741 O O . GLN A 1 94 ? -26.456 11.367 20.540 1.00 86.62 94 GLN A O 1
ATOM 746 N N . GLY A 1 95 ? -24.609 12.626 20.384 1.00 78.19 95 GLY A N 1
ATOM 747 C CA . GLY A 1 95 ? -24.457 12.828 21.825 1.00 78.19 95 GLY A CA 1
ATOM 748 C C . GLY A 1 95 ? -24.041 11.567 22.588 1.00 78.19 95 GLY A C 1
ATOM 749 O O . GLY A 1 95 ? -24.018 11.584 23.819 1.00 78.19 95 GLY A O 1
ATOM 750 N N . THR A 1 96 ? -23.662 10.489 21.893 1.00 76.94 96 THR A N 1
ATOM 751 C CA . THR A 1 96 ? -23.271 9.197 22.486 1.00 76.94 96 THR A CA 1
ATOM 752 C C . THR A 1 96 ? -22.086 9.345 23.443 1.00 76.94 96 THR A C 1
ATOM 754 O O . THR A 1 96 ? -21.983 8.621 24.431 1.00 76.94 96 THR A O 1
ATOM 757 N N . ILE A 1 97 ? -21.234 10.352 23.212 1.00 71.56 97 ILE A N 1
ATOM 758 C CA . ILE A 1 97 ? -20.129 10.730 24.105 1.00 71.56 97 ILE A CA 1
ATOM 759 C C . ILE A 1 97 ? -20.629 10.996 25.535 1.00 71.56 97 ILE A C 1
ATOM 761 O O . ILE A 1 97 ? -19.996 10.560 26.491 1.00 71.56 97 ILE A O 1
ATOM 765 N N . LEU A 1 98 ? -21.777 11.660 25.704 1.00 70.44 98 LEU A N 1
ATOM 766 C CA . LEU A 1 98 ? -22.341 11.977 27.025 1.00 70.44 98 LEU A CA 1
ATOM 767 C C . LEU A 1 98 ? -22.905 10.733 27.720 1.00 70.44 98 LEU A C 1
ATOM 769 O O . LEU A 1 98 ? -22.792 10.593 28.935 1.00 70.44 98 LEU A O 1
ATOM 773 N N . GLN A 1 99 ? -23.477 9.811 26.944 1.00 69.12 99 GLN A N 1
ATOM 774 C CA . GLN A 1 99 ? -24.001 8.540 27.446 1.00 69.12 99 GLN A CA 1
ATOM 775 C C . GLN A 1 99 ? -22.885 7.638 27.991 1.00 69.12 99 GLN A C 1
ATOM 777 O O . GLN A 1 99 ? -23.082 6.935 28.981 1.00 69.12 99 GLN A O 1
ATOM 782 N N . LEU A 1 100 ? -21.694 7.708 27.392 1.00 68.75 100 LEU A N 1
ATOM 783 C CA . LEU A 1 100 ? -20.511 6.975 27.841 1.00 68.75 100 LEU A CA 1
ATOM 784 C C . LEU A 1 100 ? -19.985 7.457 29.196 1.00 68.75 100 LEU A C 1
ATOM 786 O O . LEU A 1 100 ? -19.621 6.620 30.018 1.00 68.75 100 LEU A O 1
ATOM 790 N N . TYR A 1 101 ? -20.023 8.766 29.470 1.00 69.12 101 TYR A N 1
ATOM 791 C CA . TYR A 1 101 ? -19.657 9.325 30.783 1.00 69.12 101 TYR A CA 1
ATOM 792 C C . TYR A 1 101 ? -20.558 8.839 31.925 1.00 69.12 101 TYR A C 1
ATOM 794 O O . TYR A 1 101 ? -20.125 8.810 33.074 1.00 69.12 101 TYR A O 1
ATOM 802 N N . ALA A 1 102 ? -21.801 8.461 31.620 1.00 74.19 102 ALA A N 1
ATOM 803 C CA . ALA A 1 102 ? -22.738 7.898 32.589 1.00 74.19 102 ALA A CA 1
ATOM 804 C C . ALA A 1 102 ? -22.622 6.366 32.727 1.00 74.19 102 ALA A C 1
ATOM 806 O O . ALA A 1 102 ? -23.268 5.779 33.595 1.00 74.19 102 ALA A O 1
ATOM 807 N N . SER A 1 103 ? -21.826 5.709 31.877 1.00 77.94 103 SER A N 1
ATOM 808 C CA . SER A 1 103 ? -21.622 4.258 31.897 1.00 77.94 103 SER A CA 1
ATOM 809 C C . SER A 1 103 ? -20.442 3.863 32.793 1.00 77.94 103 SER A C 1
ATOM 811 O O . SER A 1 103 ? -19.508 4.635 32.988 1.00 77.94 103 SER A O 1
ATOM 813 N N . SER A 1 104 ? -20.450 2.635 33.314 1.00 79.19 104 SER A N 1
ATOM 814 C CA . SER A 1 104 ? -19.353 2.088 34.134 1.00 79.19 104 SER A CA 1
ATOM 815 C C . SER A 1 104 ? -18.159 1.562 33.316 1.00 79.19 104 SER A C 1
ATOM 817 O O . SER A 1 104 ? -17.309 0.875 33.876 1.00 79.19 104 SER A O 1
ATOM 819 N N . ILE A 1 105 ? -18.099 1.835 32.005 1.00 82.75 105 ILE A N 1
ATOM 820 C CA . ILE A 1 105 ? -17.022 1.378 31.111 1.00 82.75 105 ILE A CA 1
ATOM 821 C C . ILE A 1 105 ? -15.789 2.268 31.271 1.00 82.75 105 ILE A C 1
ATOM 823 O O . ILE A 1 105 ? -15.888 3.496 31.321 1.00 82.75 105 ILE A O 1
ATOM 827 N N . THR A 1 106 ? -14.605 1.657 31.304 1.00 85.81 106 THR A N 1
ATOM 828 C CA . THR A 1 106 ? -13.353 2.417 31.368 1.00 85.81 106 THR A CA 1
ATOM 829 C C . THR A 1 106 ? -12.984 3.013 30.006 1.00 85.81 106 THR A C 1
ATOM 831 O O . THR A 1 106 ? -13.266 2.449 28.947 1.00 85.81 106 THR A O 1
ATOM 834 N N . ALA A 1 107 ? -12.279 4.149 30.011 1.00 83.31 107 ALA A N 1
ATOM 835 C CA . ALA A 1 107 ? -11.817 4.789 28.776 1.00 83.31 107 ALA A CA 1
ATOM 836 C C . ALA A 1 107 ? -10.928 3.860 27.925 1.00 83.31 107 ALA A C 1
ATOM 838 O O . ALA A 1 107 ? -10.986 3.900 26.698 1.00 83.31 107 ALA A O 1
ATOM 839 N N . PHE A 1 108 ? -10.131 3.001 28.570 1.00 86.69 108 PHE A N 1
ATOM 840 C CA . PHE A 1 108 ? -9.256 2.055 27.882 1.00 86.69 108 PHE A CA 1
ATOM 841 C C . PHE A 1 108 ? -10.041 0.969 27.138 1.00 86.69 108 PHE A C 1
ATOM 843 O O . PHE A 1 108 ? -9.777 0.737 25.962 1.00 86.69 108 PHE A O 1
ATOM 850 N N . GLU A 1 109 ? -11.028 0.341 27.785 1.00 89.06 109 GLU A N 1
ATOM 851 C CA . GLU A 1 109 ? -11.877 -0.683 27.153 1.00 89.06 109 GLU A CA 1
ATOM 852 C C . GLU A 1 109 ? -12.622 -0.124 25.941 1.00 89.06 109 GLU A C 1
ATOM 854 O O . GLU A 1 109 ? -12.715 -0.780 24.902 1.00 89.06 109 GLU A O 1
ATOM 859 N N . LEU A 1 110 ? -13.098 1.118 26.049 1.00 87.00 110 LEU A N 1
ATOM 860 C CA . LEU A 1 110 ? -13.780 1.795 24.958 1.00 87.00 110 LEU A CA 1
ATOM 861 C C . LEU A 1 110 ? -12.858 2.052 23.763 1.00 87.00 110 LEU A C 1
ATOM 863 O O . LEU A 1 110 ? -13.208 1.724 22.627 1.00 87.00 110 LEU A O 1
ATOM 867 N N . ILE A 1 111 ? -11.683 2.636 24.012 1.00 87.81 111 ILE A N 1
ATOM 868 C CA . ILE A 1 111 ? -10.710 2.943 22.957 1.00 87.81 111 ILE A CA 1
ATOM 869 C C . ILE A 1 111 ? -10.234 1.650 22.296 1.00 87.81 111 ILE A C 1
ATOM 871 O O . ILE A 1 111 ? -10.184 1.580 21.070 1.00 87.81 111 ILE A O 1
ATOM 875 N N . LEU A 1 112 ? -9.939 0.616 23.086 1.00 90.00 112 LEU A N 1
ATOM 876 C CA . LEU A 1 112 ? -9.468 -0.665 22.574 1.00 90.00 112 LEU A CA 1
ATOM 877 C C . LEU A 1 112 ? -10.538 -1.366 21.729 1.00 90.00 112 LEU A C 1
ATOM 879 O O . LEU A 1 112 ? -10.243 -1.812 20.623 1.00 90.00 112 LEU A O 1
ATOM 883 N N . GLY A 1 113 ? -11.785 -1.423 22.205 1.00 90.06 113 GLY A N 1
ATOM 884 C CA . GLY A 1 113 ? -12.888 -2.023 21.450 1.00 90.06 113 GLY A CA 1
ATOM 885 C C . GLY A 1 113 ? -13.132 -1.310 20.120 1.00 90.06 113 GLY A C 1
ATOM 886 O O . GLY A 1 113 ? -13.302 -1.951 19.083 1.00 90.06 113 GLY A O 1
ATOM 887 N N . LYS A 1 114 ? -13.067 0.024 20.129 1.00 88.19 114 LYS A N 1
ATOM 888 C CA . LYS A 1 114 ? -13.224 0.844 18.927 1.00 88.19 114 LYS A CA 1
ATOM 889 C C . LYS A 1 114 ? -12.049 0.689 17.955 1.00 88.19 114 LYS A C 1
ATOM 891 O O . LYS A 1 114 ? -12.271 0.567 16.753 1.00 88.19 114 LYS A O 1
ATOM 896 N N . ALA A 1 115 ? -10.820 0.614 18.466 1.00 88.81 115 ALA A N 1
ATOM 897 C CA . ALA A 1 115 ? -9.628 0.344 17.665 1.00 88.81 115 ALA A CA 1
ATOM 898 C C . ALA A 1 115 ? -9.700 -1.033 16.988 1.00 88.81 115 ALA A C 1
ATOM 900 O O . ALA A 1 115 ? -9.453 -1.133 15.789 1.00 88.81 115 ALA A O 1
ATOM 901 N N . ILE A 1 116 ? -10.109 -2.078 17.718 1.00 91.19 116 ILE A N 1
ATOM 902 C CA . ILE A 1 116 ? -10.294 -3.426 17.159 1.00 91.19 116 ILE A CA 1
ATOM 903 C C . ILE A 1 116 ? -11.376 -3.418 16.073 1.00 91.19 116 ILE A C 1
ATOM 905 O O . ILE A 1 116 ? -11.169 -3.991 15.005 1.00 91.19 116 ILE A O 1
ATOM 909 N N . ALA A 1 117 ? -12.505 -2.741 16.304 1.00 90.06 117 ALA A N 1
ATOM 910 C CA . ALA A 1 117 ? -13.571 -2.642 15.310 1.00 90.06 117 ALA A CA 1
ATOM 911 C C . ALA A 1 117 ? -13.078 -1.988 14.007 1.00 90.06 117 ALA A C 1
ATOM 913 O O . ALA A 1 117 ? -13.320 -2.520 12.923 1.00 90.06 117 ALA A O 1
ATOM 914 N N . TYR A 1 118 ? -12.341 -0.877 14.097 1.00 88.06 118 TYR A N 1
ATOM 915 C CA . TYR A 1 118 ? -11.779 -0.216 12.917 1.00 88.06 118 TYR A CA 1
ATOM 916 C C . TYR A 1 118 ? -10.686 -1.025 12.239 1.00 88.06 118 TYR A C 1
ATOM 918 O O . TYR A 1 118 ? -10.662 -1.082 11.012 1.00 88.06 118 TYR A O 1
ATOM 926 N N . PHE A 1 119 ? -9.841 -1.705 13.010 1.00 90.62 119 PHE A N 1
ATOM 927 C CA . PHE A 1 119 ? -8.858 -2.629 12.464 1.00 90.62 119 PHE A CA 1
ATOM 928 C C . PHE A 1 119 ? -9.535 -3.736 11.644 1.00 90.62 119 PHE A C 1
ATOM 930 O O . PHE A 1 119 ? -9.126 -4.002 10.517 1.00 90.62 119 PHE A O 1
ATOM 937 N N . CYS A 1 120 ? -10.611 -4.345 12.157 1.00 92.44 120 CYS A N 1
ATOM 938 C CA . CYS A 1 120 ? -11.364 -5.362 11.423 1.00 92.44 120 CYS A CA 1
ATOM 939 C C . CYS A 1 120 ? -11.972 -4.814 10.126 1.00 92.44 120 CYS A C 1
ATOM 941 O O . CYS A 1 120 ? -11.935 -5.499 9.103 1.00 92.44 120 CYS A O 1
ATOM 943 N N . VAL A 1 121 ? -12.510 -3.591 10.153 1.00 91.50 121 VAL A N 1
ATOM 944 C CA . VAL A 1 121 ? -13.073 -2.954 8.955 1.00 91.50 121 VAL A CA 1
ATOM 945 C C . VAL A 1 121 ? -11.982 -2.636 7.933 1.00 91.50 121 VAL A C 1
ATOM 947 O O . VAL A 1 121 ? -12.148 -2.988 6.769 1.00 91.50 121 VAL A O 1
ATOM 950 N N . GLY A 1 122 ? -10.860 -2.046 8.351 1.00 91.12 122 GLY A N 1
ATOM 951 C CA . GLY A 1 122 ? -9.727 -1.758 7.465 1.00 91.12 122 GLY A CA 1
ATOM 952 C C . GLY A 1 122 ? -9.099 -3.027 6.889 1.00 91.12 122 GLY A C 1
ATOM 953 O O . GLY A 1 122 ? -8.779 -3.091 5.707 1.00 91.12 122 GLY A O 1
ATOM 954 N N . PHE A 1 123 ? -9.002 -4.094 7.684 1.00 92.50 123 PHE A N 1
ATOM 955 C CA . PHE A 1 123 ? -8.530 -5.381 7.187 1.00 92.50 123 PHE A CA 1
ATOM 956 C C . PHE A 1 123 ? -9.492 -5.974 6.146 1.00 92.50 123 PHE A C 1
ATOM 958 O O . PHE A 1 123 ? -9.051 -6.397 5.079 1.00 92.50 123 PHE A O 1
ATOM 965 N N . ALA A 1 124 ? -10.803 -5.966 6.406 1.00 93.81 124 ALA A N 1
ATOM 966 C CA . ALA A 1 124 ? -11.796 -6.448 5.445 1.00 93.81 124 ALA A CA 1
ATOM 967 C C . ALA A 1 124 ? -11.803 -5.623 4.144 1.00 93.81 124 ALA A C 1
ATOM 969 O O . ALA A 1 124 ? -11.866 -6.191 3.054 1.00 93.81 124 ALA A O 1
ATOM 970 N N . GLU A 1 125 ? -11.692 -4.300 4.255 1.00 93.94 125 GLU A N 1
ATOM 971 C CA . GLU A 1 125 ? -11.593 -3.379 3.121 1.00 93.94 125 GLU A CA 1
ATOM 972 C C . GLU A 1 125 ? -10.341 -3.654 2.279 1.00 93.94 125 GLU A C 1
ATOM 974 O O . GLU A 1 125 ? -10.457 -3.846 1.068 1.00 93.94 125 GLU A O 1
ATOM 979 N N . SER A 1 126 ? -9.179 -3.831 2.909 1.00 92.19 126 SER A N 1
ATOM 980 C CA . SER A 1 126 ? -7.945 -4.172 2.195 1.00 92.19 126 SER A CA 1
ATOM 981 C C . SER A 1 126 ? -8.068 -5.475 1.391 1.00 92.19 126 SER A C 1
ATOM 983 O O . SER A 1 126 ? -7.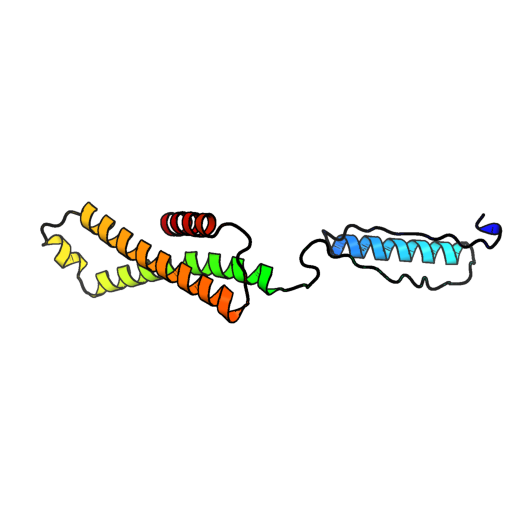604 -5.554 0.253 1.00 92.19 126 SER A O 1
ATOM 985 N N . MET A 1 127 ? -8.745 -6.494 1.939 1.00 92.94 127 MET A N 1
ATOM 986 C CA . MET A 1 127 ? -8.983 -7.759 1.237 1.00 92.94 127 MET A CA 1
ATOM 987 C C . MET A 1 127 ? -9.910 -7.573 0.033 1.00 92.94 127 MET A C 1
ATOM 989 O O . MET A 1 127 ? -9.677 -8.184 -1.011 1.00 92.94 127 MET A O 1
ATOM 993 N N . LEU A 1 128 ? -10.932 -6.722 0.154 1.00 94.31 128 LEU A N 1
ATOM 994 C CA . LEU A 1 128 ? -11.843 -6.403 -0.946 1.00 94.31 128 LEU A CA 1
ATOM 995 C C . LEU A 1 128 ? -11.117 -5.687 -2.084 1.00 94.31 128 LEU A C 1
ATOM 997 O O . LEU A 1 128 ? -11.200 -6.125 -3.228 1.00 94.31 128 LEU A O 1
ATOM 1001 N N . VAL A 1 129 ? -10.351 -4.645 -1.773 1.00 93.00 129 VAL A N 1
ATOM 1002 C CA . VAL A 1 129 ? -9.634 -3.845 -2.778 1.00 93.00 129 VAL A CA 1
ATOM 1003 C C . VAL A 1 129 ? -8.577 -4.689 -3.502 1.00 93.00 129 VAL A C 1
ATOM 1005 O O . VAL A 1 129 ? -8.392 -4.586 -4.717 1.00 93.00 129 VAL A O 1
ATOM 1008 N N . VAL A 1 130 ? -7.913 -5.595 -2.782 1.00 91.50 130 VAL A N 1
ATOM 1009 C CA . VAL A 1 130 ? -7.005 -6.582 -3.380 1.00 91.50 130 VAL A CA 1
ATOM 1010 C C . VAL A 1 130 ? -7.754 -7.547 -4.297 1.00 91.50 130 VAL A C 1
ATOM 1012 O O . VAL A 1 130 ? -7.300 -7.792 -5.417 1.00 91.50 130 VAL A O 1
ATOM 1015 N N . ALA A 1 131 ? -8.894 -8.081 -3.854 1.00 92.19 131 ALA A N 1
ATOM 1016 C CA . ALA A 1 131 ? -9.712 -8.980 -4.662 1.00 92.19 131 ALA A CA 1
ATOM 1017 C C . ALA A 1 131 ? -10.206 -8.296 -5.947 1.00 92.19 131 ALA A C 1
ATOM 1019 O O . ALA A 1 131 ? -10.155 -8.905 -7.017 1.00 92.19 131 ALA A O 1
ATOM 1020 N N . GLU A 1 132 ? -10.598 -7.023 -5.878 1.00 92.12 132 GLU A N 1
ATOM 1021 C CA . GLU A 1 132 ? -10.930 -6.206 -7.050 1.00 92.12 132 GLU A CA 1
ATOM 1022 C C . GLU A 1 132 ? -9.723 -6.024 -7.977 1.00 92.12 132 GLU A C 1
ATOM 1024 O O . GLU A 1 132 ? -9.836 -6.221 -9.190 1.00 92.12 132 GLU A O 1
ATOM 1029 N N . GLY A 1 133 ? -8.543 -5.738 -7.417 1.00 90.25 133 GLY A N 1
ATOM 1030 C CA . GLY A 1 133 ? -7.282 -5.687 -8.158 1.00 90.25 133 GLY A CA 1
ATOM 1031 C C . GLY A 1 133 ? -7.008 -6.971 -8.949 1.00 90.25 133 GLY A C 1
ATOM 1032 O O . GLY A 1 133 ? -6.605 -6.926 -10.116 1.00 90.25 133 GLY A O 1
ATOM 1033 N N . MET A 1 134 ? -7.273 -8.128 -8.344 1.00 89.56 134 MET A N 1
ATOM 1034 C CA . MET A 1 134 ? -7.113 -9.429 -8.996 1.00 89.56 134 MET A CA 1
ATOM 1035 C C . MET A 1 134 ? -8.191 -9.689 -10.055 1.00 89.56 134 MET A C 1
ATOM 1037 O O . MET A 1 134 ? -7.863 -10.093 -11.170 1.00 89.56 134 MET A O 1
ATOM 1041 N N . ALA A 1 135 ? -9.462 -9.450 -9.728 1.00 89.69 135 ALA A N 1
ATOM 1042 C CA . ALA A 1 135 ? -10.597 -9.787 -10.585 1.00 89.69 135 ALA A CA 1
ATOM 1043 C C . ALA A 1 135 ? -10.728 -8.858 -11.802 1.00 89.69 135 ALA A C 1
ATOM 1045 O O . ALA A 1 135 ? -10.996 -9.327 -12.907 1.00 89.69 135 ALA A O 1
ATOM 1046 N N . VAL A 1 136 ? -10.528 -7.551 -11.611 1.00 89.31 136 VAL A N 1
ATOM 1047 C CA . VAL A 1 136 ? -10.741 -6.530 -12.650 1.00 89.31 136 VAL A CA 1
ATOM 1048 C C . VAL A 1 136 ? -9.477 -6.305 -13.475 1.00 89.31 136 VAL A C 1
ATOM 1050 O O . VAL A 1 136 ? -9.544 -6.206 -14.699 1.00 89.31 136 VAL A O 1
ATOM 1053 N N . PHE A 1 137 ? -8.313 -6.244 -12.822 1.00 85.69 137 PHE A N 1
ATOM 1054 C CA . PHE A 1 137 ? -7.049 -5.900 -13.485 1.00 85.69 137 PHE A CA 1
ATOM 1055 C C . PHE A 1 137 ? -6.152 -7.110 -13.771 1.00 85.69 137 PHE A C 1
ATOM 1057 O O . PHE A 1 137 ? -5.072 -6.949 -14.349 1.00 85.69 137 PHE A O 1
ATOM 1064 N N . GLY A 1 138 ? -6.585 -8.320 -13.395 1.00 83.81 138 GLY A N 1
ATOM 1065 C CA . GLY A 1 138 ? -5.834 -9.556 -13.620 1.00 83.81 138 GLY A CA 1
ATOM 1066 C C . GLY A 1 138 ? -4.512 -9.605 -12.854 1.00 83.81 138 GLY A C 1
ATOM 1067 O O . GLY A 1 138 ? -3.575 -10.281 -13.289 1.00 83.81 138 GLY A O 1
ATOM 1068 N N . ILE A 1 139 ? -4.401 -8.859 -11.747 1.00 83.75 139 ILE A N 1
ATOM 1069 C CA . ILE A 1 139 ? -3.209 -8.866 -10.897 1.00 83.75 139 ILE A CA 1
ATOM 1070 C C . ILE A 1 139 ? -3.069 -10.263 -10.298 1.00 83.75 139 ILE A C 1
ATOM 1072 O O . ILE A 1 139 ? -4.000 -10.804 -9.706 1.00 83.75 139 ILE A O 1
ATOM 1076 N N . THR A 1 140 ? -1.890 -10.853 -10.445 1.00 80.88 140 THR A N 1
ATOM 1077 C CA . THR A 1 140 ? -1.571 -12.149 -9.848 1.00 80.88 140 THR A CA 1
ATOM 1078 C C . THR A 1 140 ? -0.529 -11.948 -8.763 1.00 80.88 140 THR A C 1
ATOM 1080 O O . THR A 1 140 ? 0.482 -11.282 -8.986 1.00 80.88 140 THR A O 1
ATOM 1083 N N . PHE A 1 141 ? -0.763 -12.531 -7.588 1.00 77.69 141 PHE A N 1
ATOM 1084 C CA . PHE A 1 141 ? 0.243 -12.546 -6.535 1.00 77.69 141 PHE A CA 1
ATOM 1085 C C . PHE A 1 141 ? 1.419 -13.419 -6.954 1.00 77.69 141 PHE A C 1
ATOM 1087 O O . PHE A 1 141 ? 1.258 -14.601 -7.256 1.00 77.69 141 PHE A O 1
ATOM 1094 N N . VAL A 1 142 ? 2.610 -12.830 -6.946 1.00 77.00 142 VAL A N 1
ATOM 1095 C CA . VAL A 1 142 ? 3.862 -13.551 -7.157 1.00 77.00 142 VAL A CA 1
ATOM 1096 C C . VAL A 1 142 ? 4.537 -13.693 -5.796 1.00 77.00 142 VAL A C 1
ATOM 1098 O O . VAL A 1 142 ? 5.004 -12.705 -5.236 1.00 77.00 142 VAL A O 1
ATOM 1101 N N . GLY A 1 143 ? 4.560 -14.907 -5.240 1.00 82.12 143 GLY A N 1
ATOM 1102 C CA . GLY A 1 143 ? 5.198 -15.200 -3.952 1.00 82.12 143 GLY A CA 1
ATOM 1103 C C . GLY A 1 143 ? 4.268 -15.845 -2.923 1.00 82.12 143 GLY A C 1
ATOM 1104 O O . GLY A 1 143 ? 3.322 -16.541 -3.279 1.00 82.12 143 GLY A O 1
ATOM 1105 N N . ASN A 1 144 ? 4.578 -15.647 -1.637 1.00 86.06 144 ASN A N 1
ATOM 1106 C CA . ASN A 1 144 ? 3.862 -16.264 -0.521 1.00 86.06 144 ASN A CA 1
ATOM 1107 C C . ASN A 1 144 ? 2.659 -15.400 -0.069 1.00 86.06 144 ASN A C 1
ATOM 1109 O O . ASN A 1 144 ? 2.879 -14.303 0.454 1.00 86.06 144 ASN A O 1
ATOM 1113 N N . PRO A 1 145 ? 1.410 -15.897 -0.172 1.00 82.75 145 PRO A N 1
ATOM 1114 C CA . PRO A 1 145 ? 0.218 -15.169 0.273 1.00 82.75 145 PRO A CA 1
ATOM 1115 C C . PRO A 1 145 ? 0.216 -14.825 1.768 1.00 82.75 145 PRO A C 1
ATOM 1117 O O . PRO A 1 145 ? -0.326 -13.798 2.163 1.00 82.75 145 PRO A O 1
ATOM 1120 N N . PHE A 1 146 ? 0.851 -15.644 2.611 1.00 88.06 146 PHE A N 1
ATOM 1121 C CA . PHE A 1 146 ? 0.935 -15.384 4.049 1.00 88.06 146 PHE A CA 1
ATOM 1122 C C . PHE A 1 146 ? 1.803 -14.169 4.369 1.00 88.06 146 PHE A C 1
ATOM 1124 O O . PHE A 1 146 ? 1.486 -13.422 5.290 1.00 88.06 146 PHE A O 1
ATOM 1131 N N . ALA A 1 147 ? 2.874 -13.948 3.600 1.00 88.81 147 ALA A N 1
ATOM 1132 C CA . ALA A 1 147 ? 3.710 -12.765 3.766 1.00 88.81 147 ALA A CA 1
ATOM 1133 C C . ALA A 1 147 ? 2.915 -11.497 3.437 1.00 88.81 147 ALA A C 1
ATOM 1135 O O . ALA A 1 147 ? 2.970 -10.530 4.190 1.00 88.81 147 ALA A O 1
ATOM 1136 N N . PHE A 1 148 ? 2.117 -11.537 2.364 1.00 87.06 148 PHE A N 1
ATOM 1137 C CA . PHE A 1 148 ? 1.214 -10.444 2.019 1.00 87.06 148 PHE A CA 1
ATOM 1138 C C . PHE A 1 148 ? 0.223 -10.165 3.151 1.00 87.06 148 PHE A C 1
ATOM 1140 O O . PHE A 1 148 ? 0.168 -9.047 3.649 1.00 87.06 148 PHE A O 1
ATOM 1147 N N . LEU A 1 149 ? -0.482 -11.196 3.618 1.00 89.56 149 LEU A N 1
ATOM 1148 C CA . LEU A 1 149 ? -1.507 -11.067 4.654 1.00 89.56 149 LEU A CA 1
ATOM 1149 C C . LEU A 1 149 ? -0.929 -10.521 5.972 1.00 89.56 149 LEU A C 1
ATOM 1151 O O . LEU A 1 149 ? -1.521 -9.639 6.591 1.00 89.56 149 LEU A O 1
ATOM 1155 N N . PHE A 1 150 ? 0.264 -10.978 6.362 1.00 92.81 150 PHE A N 1
ATOM 1156 C CA . PHE A 1 150 ? 0.983 -10.458 7.526 1.00 92.81 150 PHE A CA 1
ATOM 1157 C C . PHE A 1 150 ? 1.374 -8.981 7.362 1.00 92.81 150 PHE A C 1
ATOM 1159 O O . PHE A 1 150 ? 1.149 -8.177 8.267 1.00 92.81 150 PHE A O 1
ATOM 1166 N N . CYS A 1 151 ? 1.914 -8.599 6.202 1.00 90.69 151 CYS A N 1
ATOM 1167 C CA . CYS A 1 151 ? 2.233 -7.202 5.912 1.00 90.69 151 CYS A CA 1
ATOM 1168 C C . CYS A 1 151 ? 0.981 -6.318 5.902 1.00 90.69 151 CYS A C 1
ATOM 1170 O O . CYS A 1 151 ? 1.036 -5.205 6.417 1.00 90.69 151 CYS A O 1
ATOM 1172 N N . THR A 1 152 ? -0.147 -6.805 5.380 1.00 89.62 152 THR A N 1
ATOM 1173 C CA . THR A 1 152 ? -1.421 -6.074 5.393 1.00 89.62 152 THR A CA 1
ATOM 1174 C C . THR A 1 152 ? -1.907 -5.819 6.815 1.00 89.62 152 THR A C 1
ATOM 1176 O O . THR A 1 152 ? -2.296 -4.698 7.128 1.00 89.62 152 THR A O 1
ATOM 1179 N N . VAL A 1 153 ? -1.825 -6.817 7.702 1.00 91.38 153 VAL A N 1
ATOM 1180 C CA . VAL A 1 153 ? -2.152 -6.644 9.128 1.00 91.38 153 VAL A CA 1
ATOM 1181 C C . VAL A 1 153 ? -1.296 -5.546 9.757 1.00 91.38 153 VAL A C 1
ATOM 1183 O O . VAL A 1 153 ? -1.834 -4.654 10.408 1.00 91.38 153 VAL A O 1
ATOM 1186 N N . LEU A 1 154 ? 0.021 -5.575 9.539 1.00 91.38 154 LEU A N 1
ATOM 1187 C CA . LEU A 1 154 ? 0.918 -4.546 10.072 1.00 91.38 154 LEU A CA 1
ATOM 1188 C C . LEU A 1 154 ? 0.618 -3.160 9.497 1.00 91.38 154 LEU A C 1
ATOM 1190 O O . LEU A 1 154 ? 0.632 -2.181 10.235 1.00 91.38 154 LEU A O 1
ATOM 1194 N N . TYR A 1 155 ? 0.324 -3.086 8.200 1.00 88.88 155 TYR A N 1
ATOM 1195 C CA . TYR A 1 155 ? 0.010 -1.836 7.520 1.00 88.88 155 TYR A CA 1
ATOM 1196 C C . TYR A 1 155 ? -1.244 -1.183 8.100 1.00 88.88 155 TYR A C 1
ATOM 1198 O O . TYR A 1 155 ? -1.187 -0.034 8.534 1.00 88.88 155 TYR A O 1
ATOM 1206 N N . VAL A 1 156 ? -2.337 -1.946 8.200 1.00 88.31 156 VAL A N 1
ATOM 1207 C CA . VAL A 1 156 ? -3.610 -1.477 8.768 1.00 88.31 156 VAL A CA 1
ATOM 1208 C C . VAL A 1 156 ? -3.464 -1.132 10.252 1.00 88.31 156 VAL A C 1
ATOM 1210 O O . VAL A 1 156 ? -4.070 -0.175 10.711 1.00 88.31 156 VAL A O 1
ATOM 1213 N N . ALA A 1 157 ? -2.646 -1.869 11.009 1.00 86.88 157 ALA A N 1
ATOM 1214 C CA . ALA A 1 157 ? -2.401 -1.569 12.421 1.00 86.88 157 ALA A CA 1
ATOM 1215 C C . ALA A 1 157 ? -1.535 -0.314 12.645 1.00 86.88 157 ALA A C 1
ATOM 1217 O O . ALA A 1 157 ? -1.588 0.271 13.725 1.00 86.88 157 ALA A O 1
ATOM 1218 N N . SER A 1 158 ? -0.706 0.064 11.667 1.00 83.00 158 SER A N 1
ATOM 1219 C CA . SER A 1 158 ? 0.168 1.244 11.742 1.00 83.00 158 SER A CA 1
ATOM 1220 C C . SER A 1 158 ? -0.478 2.542 11.248 1.00 83.00 158 SER A C 1
ATOM 1222 O O . SER A 1 158 ? 0.074 3.615 11.499 1.00 83.00 158 SER A O 1
ATOM 1224 N N . GLY A 1 159 ? -1.579 2.421 10.501 1.00 68.69 159 GLY A N 1
ATOM 1225 C CA . GLY A 1 159 ? -2.306 3.524 9.872 1.00 68.69 159 GLY A CA 1
ATOM 1226 C C . GLY A 1 159 ? -3.308 4.219 10.780 1.00 68.69 159 GLY A C 1
ATOM 1227 O O . GLY A 1 159 ? -3.660 3.667 11.845 1.00 68.69 159 GLY A O 1
#